Protein AF-A0A381WV88-F1 (afdb_monomer)

Structure (mmCIF, N/CA/C/O backbone):
data_AF-A0A381WV88-F1
#
_entry.id   AF-A0A381WV88-F1
#
loop_
_atom_site.group_PDB
_atom_site.id
_atom_site.type_symbol
_atom_site.label_atom_id
_atom_site.label_alt_id
_atom_site.label_comp_id
_atom_site.label_asym_id
_atom_site.label_entity_id
_atom_site.label_seq_id
_atom_site.pdbx_PDB_ins_code
_atom_site.Cartn_x
_atom_site.Cartn_y
_atom_site.Cartn_z
_atom_site.occupancy
_atom_site.B_iso_or_equiv
_atom_site.auth_seq_id
_atom_site.auth_comp_id
_atom_site.auth_asym_id
_atom_site.auth_atom_id
_atom_site.pdbx_PDB_model_num
ATOM 1 N N . MET A 1 1 ? -12.213 33.688 -16.741 1.00 40.50 1 MET A N 1
ATOM 2 C CA . MET A 1 1 ? -12.220 32.250 -16.412 1.00 40.50 1 MET A CA 1
ATOM 3 C C . MET A 1 1 ? -13.195 32.075 -15.270 1.00 40.50 1 MET A C 1
ATOM 5 O O . MET A 1 1 ? -12.862 32.423 -14.143 1.00 40.50 1 MET A O 1
ATOM 9 N N . ASP A 1 2 ? -14.418 31.681 -15.609 1.00 40.31 2 ASP A N 1
ATOM 10 C CA . ASP A 1 2 ? -15.513 31.468 -14.667 1.00 40.31 2 ASP A CA 1
ATOM 11 C C . ASP A 1 2 ? -15.278 30.215 -13.820 1.00 40.31 2 ASP A C 1
ATOM 13 O O . ASP A 1 2 ? -14.860 29.175 -14.323 1.00 40.31 2 ASP A O 1
ATOM 17 N N . TRP A 1 3 ? -15.536 30.349 -12.522 1.00 50.19 3 TRP A N 1
ATOM 18 C CA . TRP A 1 3 ? -15.302 29.354 -11.470 1.00 50.19 3 TRP A CA 1
ATOM 19 C C . TRP A 1 3 ? -16.520 28.450 -11.203 1.00 50.19 3 TRP A C 1
ATOM 21 O O . TRP A 1 3 ? -16.713 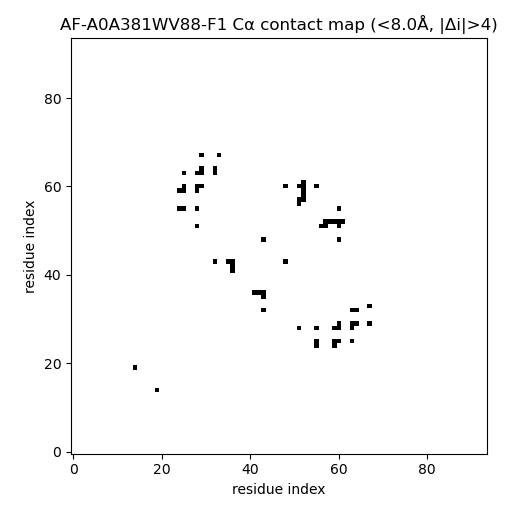27.978 -10.087 1.00 50.19 3 TRP A O 1
ATOM 31 N N . HIS A 1 4 ? -17.357 28.191 -12.207 1.00 49.28 4 HIS A N 1
ATOM 32 C CA . HIS A 1 4 ? -18.605 27.445 -12.025 1.00 49.28 4 HIS A CA 1
ATOM 33 C C . HIS A 1 4 ? -18.799 26.398 -13.119 1.00 49.28 4 HIS A C 1
ATOM 35 O O . HIS A 1 4 ? -19.426 26.705 -14.125 1.00 49.28 4 HIS A O 1
ATOM 41 N N . ASP A 1 5 ? -18.284 25.176 -12.914 1.00 55.19 5 ASP A N 1
ATOM 42 C CA . ASP A 1 5 ? -18.836 23.991 -13.599 1.00 55.19 5 ASP A CA 1
ATOM 43 C C . ASP A 1 5 ? -18.425 22.632 -12.984 1.00 55.19 5 ASP A C 1
ATOM 45 O O . ASP A 1 5 ? -17.978 21.719 -13.674 1.00 55.19 5 ASP A O 1
ATOM 49 N N . LEU A 1 6 ? -18.546 22.465 -11.660 1.00 55.47 6 LEU A N 1
ATOM 50 C CA . LEU A 1 6 ? -18.329 21.152 -11.016 1.00 55.47 6 LEU A CA 1
ATOM 51 C C . LEU A 1 6 ? -19.510 20.651 -10.173 1.00 55.47 6 LEU A C 1
ATOM 53 O O . LEU A 1 6 ? -19.368 19.673 -9.446 1.00 55.47 6 LEU A O 1
ATOM 57 N N . ASP A 1 7 ? -20.694 21.246 -10.339 1.00 56.25 7 ASP A N 1
ATOM 58 C CA . ASP A 1 7 ? -21.910 20.878 -9.593 1.00 56.25 7 ASP A CA 1
ATOM 59 C C . ASP A 1 7 ? -22.876 19.937 -10.339 1.00 56.25 7 ASP A C 1
ATOM 61 O O . ASP A 1 7 ? -24.011 19.734 -9.913 1.00 56.25 7 ASP A O 1
ATOM 65 N N . HIS A 1 8 ? -22.459 19.290 -11.431 1.00 54.12 8 HIS A N 1
ATOM 66 C CA . HIS A 1 8 ? -23.361 18.439 -12.219 1.00 54.12 8 HIS A CA 1
ATOM 67 C C . HIS A 1 8 ? -22.916 16.983 -12.361 1.00 54.12 8 HIS A C 1
ATOM 69 O O . HIS A 1 8 ? -22.817 16.475 -13.471 1.00 54.12 8 HIS A O 1
ATOM 75 N N . ILE A 1 9 ? -22.768 16.258 -11.245 1.00 52.03 9 ILE A N 1
ATOM 76 C CA . ILE A 1 9 ? -23.008 14.799 -11.240 1.00 52.03 9 ILE A CA 1
ATOM 77 C C . ILE A 1 9 ? -23.672 14.367 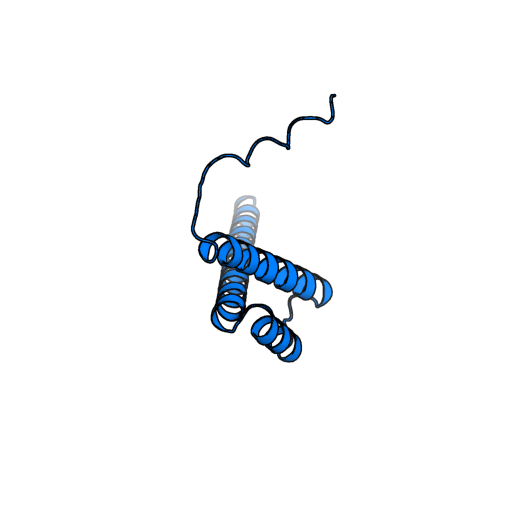-9.923 1.00 52.03 9 ILE A C 1
ATOM 79 O O . ILE A 1 9 ? -23.115 13.611 -9.131 1.00 52.03 9 ILE A O 1
ATOM 83 N N . ASN A 1 10 ? -24.901 14.821 -9.672 1.00 50.81 10 ASN A N 1
ATOM 84 C CA . ASN A 1 10 ? -25.779 14.103 -8.748 1.00 50.81 10 ASN A CA 1
ATOM 85 C C . ASN A 1 10 ? -27.245 14.249 -9.164 1.00 50.81 10 ASN A C 1
ATOM 87 O O . ASN A 1 10 ? -27.969 15.119 -8.692 1.00 50.81 10 ASN A O 1
ATOM 91 N N . SER A 1 11 ? -27.702 13.379 -10.062 1.00 50.16 11 SER A N 1
ATOM 92 C CA . SER A 1 11 ? -29.134 13.146 -10.230 1.00 50.16 11 SER A CA 1
ATOM 93 C C . SER A 1 11 ? -29.382 11.727 -10.739 1.00 50.16 11 SER A C 1
ATOM 95 O O . SER A 1 11 ? -28.897 11.337 -11.796 1.00 50.16 11 SER A O 1
ATOM 97 N N . ASN A 1 12 ? -30.156 10.967 -9.963 1.00 43.53 12 ASN A N 1
ATOM 98 C CA . ASN A 1 12 ? -30.893 9.770 -10.377 1.00 43.53 12 ASN A CA 1
ATOM 99 C C . ASN A 1 12 ? -30.178 8.427 -10.569 1.00 43.53 12 ASN A C 1
ATOM 101 O O . ASN A 1 12 ? -30.547 7.658 -11.454 1.00 43.53 12 ASN A O 1
ATOM 105 N N . ILE A 1 13 ? -29.311 8.025 -9.638 1.00 43.84 13 ILE A N 1
ATOM 106 C CA . ILE A 1 13 ? -29.149 6.584 -9.400 1.00 43.84 13 ILE A CA 1
ATOM 107 C C . ILE A 1 13 ? -29.396 6.286 -7.924 1.00 43.84 13 ILE A C 1
ATOM 109 O O . ILE A 1 13 ? -28.543 6.535 -7.070 1.00 43.84 13 ILE A O 1
ATOM 113 N N . SER A 1 14 ? -30.582 5.733 -7.642 1.00 48.41 14 SER A N 1
ATOM 114 C CA . SER A 1 14 ? -30.849 4.944 -6.432 1.00 48.41 14 SER A CA 1
ATOM 115 C C . SER A 1 14 ? -29.978 3.683 -6.472 1.00 48.41 14 SER A C 1
ATOM 117 O O . SER A 1 14 ? -30.445 2.582 -6.742 1.00 48.41 14 SER A O 1
ATOM 119 N N . LEU A 1 15 ? -28.673 3.861 -6.281 1.00 51.00 15 LEU A N 1
ATOM 120 C CA . LEU A 1 15 ? -27.749 2.801 -5.908 1.00 51.00 15 LEU A CA 1
ATOM 121 C C . LEU A 1 15 ? -27.955 2.605 -4.416 1.00 51.00 15 LEU A C 1
ATOM 123 O O . LEU A 1 15 ? -27.709 3.535 -3.650 1.00 51.00 15 LEU A O 1
ATOM 127 N N . GLY A 1 16 ? -28.458 1.428 -4.039 1.00 41.84 16 GLY A N 1
ATOM 128 C CA . GLY A 1 16 ? -28.676 1.042 -2.651 1.00 41.84 16 GLY A CA 1
ATOM 129 C C . GLY A 1 16 ? -27.525 1.500 -1.754 1.00 41.84 16 GLY A C 1
ATOM 130 O O . GLY A 1 16 ? -26.352 1.341 -2.099 1.00 41.84 16 GLY A O 1
ATOM 131 N N . ASP A 1 17 ? -27.911 2.088 -0.630 1.00 50.50 17 ASP A N 1
ATOM 132 C CA . ASP A 1 17 ? -27.115 2.830 0.353 1.00 50.50 17 ASP A CA 1
ATOM 133 C C . ASP A 1 17 ? -25.747 2.201 0.718 1.00 50.50 17 ASP A C 1
ATOM 135 O O . ASP A 1 17 ? -24.789 2.914 0.996 1.00 50.50 17 ASP A O 1
ATOM 139 N N . ASN A 1 18 ? -25.585 0.881 0.577 1.00 49.53 18 ASN A N 1
ATOM 140 C CA . ASN A 1 18 ? -24.335 0.168 0.873 1.00 49.53 18 ASN A CA 1
ATOM 141 C C . ASN A 1 18 ? -23.227 0.262 -0.200 1.00 49.53 18 ASN A C 1
ATOM 143 O O . ASN A 1 18 ? -22.062 0.035 0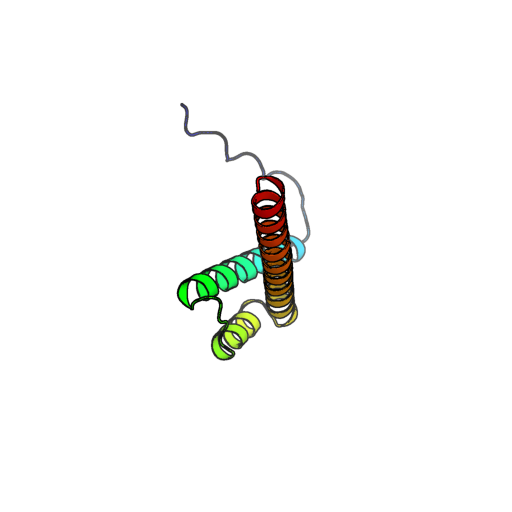.113 1.00 49.53 18 ASN A O 1
ATOM 147 N N . GLY A 1 19 ? -23.535 0.542 -1.472 1.00 48.16 19 GLY A N 1
ATOM 148 C CA . GLY A 1 19 ? -22.542 0.431 -2.560 1.00 48.16 19 GLY A CA 1
ATOM 149 C C . GLY A 1 19 ? -21.656 1.668 -2.763 1.00 48.16 19 GLY A C 1
ATOM 150 O O . GLY A 1 19 ? -20.496 1.550 -3.156 1.00 48.16 19 GLY A O 1
ATOM 151 N N . ARG A 1 20 ? -22.198 2.867 -2.504 1.00 51.88 20 ARG A N 1
ATOM 152 C CA . ARG A 1 20 ? -21.479 4.148 -2.679 1.00 51.88 20 ARG A CA 1
ATOM 153 C C . ARG A 1 20 ? -20.557 4.466 -1.496 1.00 51.88 20 ARG A C 1
ATOM 155 O O . ARG A 1 20 ? -19.549 5.138 -1.700 1.00 51.88 20 ARG A O 1
ATOM 162 N N . GLN A 1 21 ? -20.886 3.961 -0.303 1.00 55.75 21 GLN A N 1
ATOM 163 C CA . GLN A 1 21 ? -20.064 4.096 0.905 1.00 55.75 21 GLN A CA 1
ATOM 164 C C . GLN A 1 21 ? -18.753 3.304 0.750 1.00 55.75 21 GLN A C 1
ATOM 166 O O . GLN A 1 21 ? -17.677 3.892 0.790 1.00 55.75 21 GLN A O 1
ATOM 171 N N . HIS A 1 22 ? -18.842 2.026 0.369 1.00 55.00 22 HIS A N 1
ATOM 172 C CA . HIS A 1 22 ? -17.682 1.139 0.190 1.00 55.00 22 HIS A CA 1
ATOM 173 C C . HIS A 1 22 ? -16.654 1.618 -0.857 1.00 55.00 22 HIS A C 1
ATOM 175 O O . HIS A 1 22 ? -15.454 1.404 -0.704 1.00 55.00 22 HIS A O 1
ATOM 181 N N . MET A 1 23 ? -17.103 2.255 -1.946 1.00 60.06 23 MET A N 1
ATOM 182 C CA . MET A 1 23 ? -16.194 2.779 -2.980 1.00 60.06 23 MET A CA 1
ATOM 183 C C . MET A 1 23 ? -15.440 4.037 -2.525 1.00 60.06 23 MET A C 1
ATOM 185 O O . MET A 1 23 ? -14.315 4.250 -2.973 1.00 60.06 23 MET A O 1
ATOM 189 N N . ASN A 1 24 ? -16.040 4.858 -1.653 1.00 74.81 24 ASN A N 1
ATOM 190 C CA . ASN A 1 24 ? -15.348 6.005 -1.056 1.00 74.81 24 ASN A CA 1
ATOM 191 C C . ASN A 1 24 ? -14.318 5.529 -0.027 1.00 74.81 24 ASN A C 1
ATOM 193 O O . ASN A 1 24 ? -13.174 5.962 -0.075 1.00 74.81 24 ASN A O 1
ATOM 197 N N . GLU A 1 25 ? -14.681 4.555 0.810 1.00 84.62 25 GLU A N 1
ATOM 198 C CA . GLU A 1 25 ? -13.797 4.003 1.845 1.00 84.62 25 GLU A CA 1
ATOM 199 C C . GLU A 1 25 ? -12.523 3.361 1.271 1.00 84.62 25 GLU A C 1
ATOM 201 O O . GLU A 1 25 ? -11.441 3.530 1.834 1.00 84.62 25 GLU A O 1
ATOM 206 N N . ASP A 1 26 ? -12.624 2.675 0.125 1.00 87.19 26 ASP A N 1
ATOM 207 C CA . ASP A 1 26 ? -11.469 2.125 -0.602 1.00 87.19 26 ASP A CA 1
ATOM 208 C C . ASP A 1 26 ? -10.474 3.233 -1.002 1.00 87.19 26 ASP A C 1
ATOM 210 O O . ASP A 1 26 ? -9.262 3.081 -0.826 1.00 87.19 26 ASP A O 1
ATOM 214 N N . TRP A 1 27 ? -10.977 4.346 -1.544 1.00 89.69 27 TRP A N 1
ATOM 215 C CA . TRP A 1 27 ? -10.147 5.458 -2.015 1.00 89.69 27 TRP A CA 1
ATOM 216 C C . TRP A 1 27 ? -9.578 6.281 -0.854 1.00 89.69 27 TRP A C 1
ATOM 218 O O . TRP A 1 27 ? -8.389 6.604 -0.856 1.00 89.69 27 TRP A O 1
ATOM 228 N N . ASP A 1 28 ? -10.389 6.540 0.172 1.00 92.56 28 ASP A N 1
ATOM 229 C CA . ASP A 1 28 ? -9.976 7.251 1.383 1.00 92.56 28 ASP A CA 1
ATOM 230 C C . ASP A 1 28 ? -8.874 6.484 2.126 1.00 92.56 28 ASP A C 1
ATOM 232 O O . ASP A 1 28 ? -7.857 7.064 2.521 1.00 92.56 28 ASP A O 1
ATOM 236 N N . CYS A 1 29 ? -9.016 5.158 2.244 1.00 93.75 29 CYS A N 1
ATOM 237 C CA . CYS A 1 29 ? -7.997 4.307 2.850 1.00 93.75 29 CYS A CA 1
ATOM 238 C C . CYS A 1 29 ? -6.683 4.320 2.050 1.00 93.75 29 CYS A C 1
ATOM 240 O O . CYS A 1 29 ? -5.600 4.306 2.643 1.00 93.75 29 CYS A O 1
ATOM 242 N N . GLU A 1 30 ? -6.745 4.338 0.715 1.00 93.69 30 GLU A N 1
ATOM 243 C CA . GLU A 1 30 ? -5.554 4.441 -0.136 1.00 93.69 30 GLU A CA 1
ATOM 244 C C . GLU A 1 30 ? -4.856 5.795 0.003 1.00 93.69 30 GLU A C 1
ATOM 246 O O . GLU A 1 30 ? -3.624 5.847 0.078 1.00 93.69 30 GLU A O 1
ATOM 251 N N . MET A 1 31 ? -5.625 6.881 0.063 1.00 93.81 31 MET A N 1
ATOM 252 C CA . MET A 1 31 ? -5.094 8.233 0.210 1.00 93.81 31 MET A CA 1
ATOM 253 C C . MET A 1 31 ? -4.403 8.405 1.566 1.00 93.81 31 MET A C 1
ATOM 255 O O . MET A 1 31 ? -3.251 8.842 1.617 1.00 93.81 31 MET A O 1
ATOM 259 N N . GLU A 1 32 ? -5.044 7.966 2.651 1.00 95.06 32 GLU A N 1
ATOM 260 C CA . GLU A 1 32 ? -4.480 8.027 4.003 1.00 95.06 32 GLU A CA 1
ATOM 261 C C . GLU A 1 32 ? -3.205 7.175 4.123 1.00 95.06 32 GLU A C 1
ATOM 263 O O . GLU A 1 32 ? -2.200 7.621 4.683 1.00 95.06 32 GLU A O 1
ATOM 268 N N . LEU A 1 33 ? -3.196 5.976 3.524 1.00 94.44 33 LEU A N 1
ATOM 269 C CA . LEU A 1 33 ? -2.008 5.124 3.467 1.00 94.44 33 LEU A CA 1
ATOM 270 C C . LEU A 1 33 ? -0.868 5.774 2.676 1.00 94.44 33 LEU A C 1
ATOM 272 O O . LEU A 1 33 ? 0.287 5.716 3.103 1.00 94.44 33 LEU A O 1
ATOM 276 N N . SER A 1 34 ? -1.174 6.396 1.537 1.00 91.69 34 SER A N 1
ATOM 277 C CA . SER A 1 34 ? -0.179 7.086 0.719 1.00 91.69 34 SER A CA 1
ATOM 278 C C . SER A 1 34 ? 0.418 8.283 1.455 1.00 91.69 34 SER A C 1
ATOM 280 O O . SER A 1 34 ? 1.637 8.444 1.450 1.00 91.69 34 SER A O 1
ATOM 282 N N . HIS A 1 35 ? -0.415 9.095 2.109 1.00 92.50 35 HIS A N 1
ATOM 283 C CA . HIS A 1 35 ? 0.033 10.251 2.881 1.00 92.50 35 HIS A CA 1
ATOM 284 C C . HIS A 1 35 ? 0.988 9.814 3.997 1.00 92.50 35 HIS A C 1
ATOM 286 O O . HIS A 1 35 ? 2.125 10.284 4.056 1.00 92.50 35 HIS A O 1
ATOM 292 N N . TYR A 1 36 ? 0.575 8.827 4.801 1.00 94.19 36 TYR A N 1
ATOM 293 C CA . TYR A 1 36 ? 1.395 8.300 5.890 1.00 94.19 36 TYR A CA 1
ATOM 294 C C . TYR A 1 36 ? 2.756 7.802 5.395 1.00 94.19 36 TYR A C 1
ATOM 296 O O . TYR A 1 36 ? 3.788 8.052 6.019 1.00 94.19 36 TYR A O 1
ATOM 304 N N . LYS A 1 37 ? 2.786 7.098 4.259 1.00 91.12 37 LYS A N 1
ATOM 305 C CA . LYS A 1 37 ? 4.038 6.615 3.669 1.00 91.12 37 LYS A CA 1
ATOM 306 C C . LYS A 1 37 ? 4.948 7.751 3.232 1.00 91.12 37 LYS A C 1
ATOM 308 O O . LYS A 1 37 ? 6.147 7.657 3.481 1.00 91.12 37 LYS A O 1
ATOM 313 N N . THR A 1 38 ? 4.412 8.799 2.617 1.00 90.31 38 THR A N 1
ATOM 314 C CA . THR A 1 38 ? 5.198 9.979 2.236 1.00 90.31 38 THR A CA 1
ATOM 315 C C . THR A 1 38 ? 5.862 10.614 3.459 1.00 90.31 38 THR A C 1
ATOM 317 O O . THR A 1 38 ? 7.054 10.906 3.420 1.00 90.31 38 THR A O 1
ATOM 320 N N . GLU A 1 39 ? 5.141 10.737 4.577 1.00 90.81 39 GLU A N 1
ATOM 321 C CA . GLU A 1 39 ? 5.686 11.277 5.833 1.00 90.81 39 GLU A CA 1
ATOM 322 C C . GLU A 1 39 ? 6.722 10.352 6.497 1.00 90.81 39 GLU A C 1
ATOM 324 O O . GLU A 1 39 ? 7.619 10.816 7.198 1.00 90.81 39 GLU A O 1
ATOM 329 N N . ASN A 1 40 ? 6.628 9.038 6.267 1.00 92.00 40 ASN A N 1
ATOM 330 C CA . ASN A 1 40 ? 7.438 8.016 6.940 1.00 92.00 40 ASN A CA 1
ATOM 331 C C . ASN A 1 40 ? 8.448 7.327 6.007 1.00 92.00 40 ASN A C 1
ATOM 333 O O . ASN A 1 40 ? 8.797 6.159 6.212 1.00 92.00 40 ASN A O 1
ATOM 337 N N . ALA A 1 41 ? 8.925 8.032 4.975 1.00 87.69 41 ALA A N 1
ATOM 338 C CA . ALA A 1 41 ? 9.936 7.541 4.031 1.00 87.69 41 ALA A CA 1
ATOM 339 C C . ALA A 1 41 ? 9.584 6.169 3.414 1.00 87.69 41 ALA A C 1
ATOM 341 O O . ALA A 1 41 ? 10.406 5.254 3.341 1.00 87.69 41 ALA A O 1
ATOM 342 N N . GLY A 1 42 ? 8.319 5.997 3.032 1.00 85.44 42 GLY A N 1
ATOM 343 C CA . GLY A 1 42 ? 7.792 4.782 2.415 1.00 85.44 42 GLY A CA 1
ATOM 344 C C . GLY A 1 42 ? 7.504 3.638 3.391 1.00 85.44 42 GLY A C 1
ATOM 345 O O . GLY A 1 42 ? 7.022 2.587 2.968 1.00 85.44 42 GLY A O 1
ATOM 346 N N . ARG A 1 43 ? 7.756 3.797 4.696 1.00 88.88 43 ARG A N 1
ATOM 347 C CA . ARG A 1 43 ? 7.515 2.738 5.685 1.00 88.88 43 ARG A CA 1
ATOM 348 C C . ARG A 1 43 ? 6.107 2.822 6.254 1.00 88.88 43 ARG A C 1
ATOM 350 O O . ARG A 1 43 ? 5.656 3.869 6.700 1.00 88.88 43 ARG A O 1
ATOM 357 N N . VAL A 1 44 ? 5.437 1.675 6.300 1.00 90.19 44 VAL A N 1
ATOM 358 C CA . VAL A 1 44 ? 4.123 1.536 6.933 1.00 90.19 44 VAL A CA 1
ATOM 359 C C . VAL A 1 44 ? 4.295 0.855 8.287 1.00 90.19 44 VAL A C 1
ATOM 361 O O . VAL A 1 44 ? 4.818 -0.256 8.366 1.00 90.19 44 VAL A O 1
ATOM 364 N N . SER A 1 45 ? 3.842 1.506 9.359 1.00 92.75 45 SER A N 1
ATOM 365 C CA . SER A 1 45 ? 3.864 0.926 10.704 1.00 92.75 45 SER A CA 1
ATOM 366 C C . SER A 1 45 ? 2.739 -0.094 10.899 1.00 92.75 45 SER A C 1
ATOM 368 O O . SER A 1 45 ? 1.620 0.077 10.410 1.00 92.75 45 SER A O 1
ATOM 370 N N . THR A 1 46 ? 3.000 -1.134 11.694 1.00 92.69 46 THR A N 1
ATOM 371 C CA . THR A 1 46 ? 1.985 -2.116 12.108 1.00 92.69 46 THR A CA 1
ATOM 372 C C . THR A 1 46 ? 0.858 -1.477 12.920 1.00 92.69 46 THR A C 1
ATOM 374 O O . THR A 1 46 ? -0.292 -1.908 12.811 1.00 92.69 46 THR A O 1
ATOM 377 N N . ILE A 1 47 ? 1.166 -0.426 13.689 1.00 95.69 47 ILE A N 1
ATOM 378 C CA . ILE A 1 47 ? 0.190 0.345 14.472 1.00 95.69 47 ILE A CA 1
ATOM 379 C C . ILE A 1 47 ? -0.745 1.109 13.534 1.00 95.69 47 ILE A C 1
ATOM 381 O O . ILE A 1 47 ? -1.962 1.055 13.699 1.00 95.69 47 ILE A O 1
ATOM 385 N N . PHE A 1 48 ? -0.188 1.755 12.512 1.00 94.50 48 PHE A N 1
ATOM 386 C CA . PHE A 1 48 ? -0.968 2.488 11.522 1.00 94.50 48 PHE A CA 1
ATOM 387 C C . PHE A 1 48 ? -1.843 1.547 10.677 1.00 94.50 48 PHE A C 1
ATOM 389 O O . PHE A 1 48 ? -3.034 1.788 10.517 1.00 94.50 48 PHE A O 1
ATOM 396 N N . MET A 1 49 ? -1.321 0.389 10.259 1.00 95.94 49 MET A N 1
ATOM 397 C CA . MET A 1 49 ? -2.153 -0.630 9.602 1.00 95.94 49 MET A CA 1
ATOM 398 C C . MET A 1 49 ? -3.283 -1.141 10.497 1.00 95.94 49 MET A C 1
ATOM 400 O O . MET A 1 49 ? -4.378 -1.413 10.011 1.00 95.94 49 MET A O 1
ATOM 404 N N . ARG A 1 50 ? -3.044 -1.284 11.806 1.00 95.94 50 ARG A N 1
ATOM 405 C CA . ARG A 1 50 ? -4.106 -1.644 12.753 1.00 95.94 50 ARG A CA 1
ATOM 406 C C . ARG A 1 50 ? -5.170 -0.548 12.833 1.00 95.94 50 ARG A C 1
ATOM 408 O O . ARG A 1 50 ? -6.347 -0.884 12.892 1.00 95.94 50 ARG A O 1
ATOM 415 N N . HIS A 1 51 ? -4.773 0.724 12.802 1.00 95.69 51 HIS A N 1
ATOM 416 C CA . HIS A 1 51 ? -5.708 1.847 12.742 1.00 95.69 51 HIS A CA 1
ATOM 417 C C . HIS A 1 51 ? -6.592 1.777 11.490 1.00 95.69 51 HIS A C 1
ATOM 419 O O . HIS A 1 51 ? -7.813 1.788 11.625 1.00 95.69 51 HIS A O 1
ATOM 425 N N . LEU A 1 52 ? -5.998 1.594 10.306 1.00 94.75 52 LEU A N 1
ATOM 426 C CA . LEU A 1 52 ? -6.751 1.478 9.053 1.00 94.75 52 LEU A CA 1
ATOM 427 C C . LEU A 1 52 ? -7.735 0.302 9.071 1.00 94.75 52 LEU A C 1
ATOM 429 O O . LEU A 1 52 ? -8.889 0.476 8.697 1.00 94.75 52 LEU A O 1
ATOM 433 N N . ARG A 1 53 ? -7.323 -0.870 9.575 1.00 96.19 53 ARG A N 1
ATOM 434 C CA . ARG A 1 53 ? -8.222 -2.032 9.708 1.00 96.19 53 ARG A CA 1
ATOM 435 C C . ARG A 1 53 ? -9.394 -1.773 10.652 1.00 96.19 53 ARG A C 1
ATOM 437 O O . ARG A 1 53 ? -10.493 -2.244 10.391 1.00 96.19 53 ARG A O 1
ATOM 444 N N . ASN A 1 54 ? -9.171 -1.034 11.738 1.00 94.56 54 ASN A N 1
ATOM 445 C CA . ASN A 1 54 ? -10.241 -0.670 12.665 1.00 94.56 54 ASN A CA 1
ATOM 446 C C . ASN A 1 54 ? -11.192 0.386 12.074 1.00 94.56 54 ASN A C 1
ATOM 448 O O . ASN A 1 54 ? -12.353 0.422 12.465 1.00 94.56 54 ASN A O 1
ATOM 452 N N . LYS A 1 55 ? -10.693 1.256 11.186 1.00 94.75 55 LYS A N 1
ATOM 453 C CA . LYS A 1 55 ? -11.437 2.388 10.616 1.00 94.75 55 LYS A CA 1
ATOM 454 C C . LYS A 1 55 ? -12.229 2.015 9.361 1.00 94.75 55 LYS A C 1
ATOM 456 O O . LYS A 1 55 ? -13.398 2.356 9.278 1.00 94.75 55 LYS A O 1
ATOM 461 N N . TYR A 1 56 ? -11.599 1.308 8.425 1.00 91.88 56 TYR A N 1
ATOM 462 C CA . TYR A 1 56 ? -12.163 0.961 7.113 1.00 91.88 56 TYR A CA 1
ATOM 463 C C . TYR A 1 56 ? -12.465 -0.538 6.965 1.00 91.88 56 TYR A C 1
ATOM 465 O O . TYR A 1 56 ? -12.979 -0.983 5.948 1.00 91.88 56 TYR A O 1
ATOM 473 N N . GLY A 1 57 ? -12.118 -1.349 7.964 1.00 93.88 57 GLY A N 1
ATOM 474 C CA . GLY A 1 57 ? -12.239 -2.800 7.887 1.00 93.88 57 GLY A CA 1
ATOM 475 C C . GLY A 1 57 ? -10.982 -3.485 7.351 1.00 93.88 57 GLY A C 1
ATOM 476 O O . GLY A 1 57 ? -10.099 -2.892 6.721 1.00 93.88 57 GLY A O 1
ATOM 477 N N . GLU A 1 58 ? -10.884 -4.778 7.649 1.00 94.62 58 GLU A N 1
ATOM 478 C CA . GLU A 1 58 ? -9.691 -5.566 7.355 1.00 94.62 58 GLU A CA 1
ATOM 479 C C . GLU A 1 58 ? -9.450 -5.747 5.852 1.00 94.62 58 GLU A C 1
ATOM 481 O O . GLU A 1 58 ? -8.319 -5.585 5.384 1.00 94.62 58 GLU A O 1
ATOM 486 N N . ASP A 1 59 ? -10.509 -6.016 5.089 1.00 93.88 59 ASP A N 1
ATOM 487 C CA . ASP A 1 59 ? -10.418 -6.244 3.648 1.00 93.88 59 ASP A CA 1
ATOM 488 C C . ASP A 1 59 ? -9.963 -4.995 2.887 1.00 93.88 59 ASP A C 1
ATOM 490 O O . ASP A 1 59 ? -9.050 -5.085 2.059 1.00 93.88 59 ASP A O 1
ATOM 494 N N . ILE A 1 60 ? -10.536 -3.830 3.206 1.00 94.00 60 ILE A N 1
ATOM 495 C CA . ILE A 1 60 ? -10.205 -2.553 2.559 1.00 94.00 60 ILE A CA 1
ATOM 496 C C . ILE A 1 60 ? -8.744 -2.186 2.832 1.00 94.00 60 ILE A C 1
ATOM 498 O O . ILE A 1 60 ? -7.961 -1.989 1.898 1.00 94.00 60 ILE A O 1
ATOM 502 N N . ALA A 1 61 ? -8.326 -2.205 4.100 1.00 94.88 61 ALA A N 1
ATOM 503 C CA . ALA A 1 61 ? -6.957 -1.864 4.476 1.00 94.88 61 ALA A CA 1
ATOM 504 C C . ALA A 1 61 ? -5.918 -2.818 3.857 1.00 94.88 61 ALA A C 1
ATOM 506 O O . ALA A 1 61 ? -4.867 -2.385 3.373 1.00 94.88 61 ALA A O 1
ATOM 507 N N . ASN A 1 62 ? -6.202 -4.124 3.823 1.00 94.75 62 ASN A N 1
ATOM 508 C CA . ASN A 1 62 ? -5.302 -5.102 3.212 1.00 94.75 62 ASN A CA 1
ATOM 509 C C . ASN A 1 62 ? -5.231 -4.945 1.683 1.00 94.75 62 ASN A C 1
ATOM 511 O O . ASN A 1 62 ? -4.167 -5.137 1.087 1.00 94.75 62 ASN A O 1
ATOM 515 N N . LYS A 1 63 ? -6.343 -4.590 1.033 1.00 94.75 63 LYS A N 1
ATOM 516 C CA . LYS A 1 63 ? -6.402 -4.323 -0.409 1.00 94.75 63 LYS A CA 1
ATOM 517 C C . LYS A 1 63 ? -5.636 -3.054 -0.779 1.00 94.75 63 LYS A C 1
ATOM 519 O O . LYS A 1 63 ? -4.854 -3.101 -1.732 1.00 94.75 63 LYS A O 1
ATOM 524 N N . ALA A 1 64 ? -5.790 -1.981 -0.003 1.00 94.06 64 ALA A N 1
ATOM 525 C CA . ALA A 1 64 ? -5.026 -0.745 -0.152 1.00 94.06 64 ALA A CA 1
ATOM 526 C C . ALA A 1 64 ? -3.518 -1.022 -0.051 1.00 94.06 64 ALA A C 1
ATOM 528 O O . ALA A 1 64 ? -2.768 -0.703 -0.973 1.00 94.06 64 ALA A O 1
ATOM 529 N N . LEU A 1 65 ? -3.079 -1.750 0.986 1.00 93.88 65 LEU A N 1
ATOM 530 C CA . LEU A 1 65 ? -1.670 -2.121 1.152 1.00 93.88 65 LEU A CA 1
ATOM 531 C C . LEU A 1 65 ? -1.122 -2.907 -0.048 1.00 93.88 65 LEU A C 1
ATOM 533 O O . LEU A 1 65 ? -0.048 -2.583 -0.560 1.00 93.88 65 LEU A O 1
ATOM 537 N N . LYS A 1 66 ? -1.862 -3.914 -0.529 1.00 93.94 66 LYS A N 1
ATOM 538 C CA . LYS A 1 66 ? -1.467 -4.702 -1.708 1.00 93.94 66 LYS A CA 1
ATOM 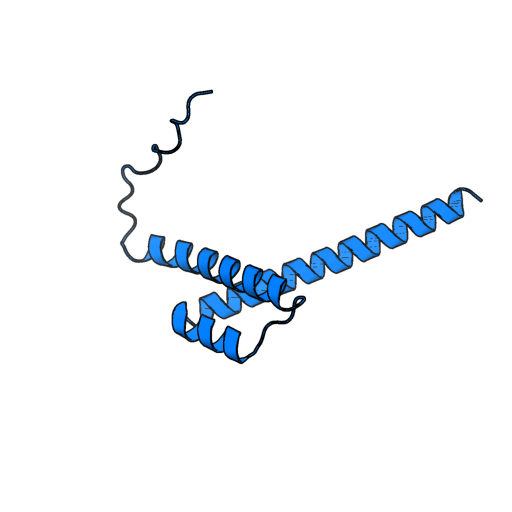539 C C . LYS A 1 66 ? -1.356 -3.839 -2.964 1.00 93.94 66 LYS A C 1
ATOM 541 O O . LYS A 1 66 ? -0.415 -4.012 -3.737 1.00 93.94 66 LYS A O 1
ATOM 546 N N . ARG A 1 67 ? -2.305 -2.923 -3.190 1.00 91.75 67 ARG A N 1
ATOM 547 C CA . ARG A 1 67 ? -2.278 -2.000 -4.336 1.00 91.75 67 ARG A CA 1
ATOM 548 C C . ARG A 1 67 ? -1.062 -1.081 -4.274 1.00 91.75 67 ARG A C 1
ATOM 550 O O . ARG A 1 67 ? -0.368 -0.952 -5.281 1.00 91.75 67 ARG A O 1
ATOM 557 N N . THR A 1 68 ? -0.759 -0.522 -3.105 1.00 90.25 68 THR A N 1
ATOM 558 C CA . THR A 1 68 ? 0.422 0.324 -2.911 1.00 90.25 68 THR A CA 1
ATOM 559 C C . THR A 1 68 ? 1.718 -0.446 -3.161 1.00 90.25 68 THR A C 1
ATOM 561 O O . THR A 1 68 ? 2.540 0.006 -3.949 1.00 90.25 68 THR A O 1
ATOM 564 N N . GLN A 1 69 ? 1.887 -1.633 -2.573 1.00 90.56 69 GLN A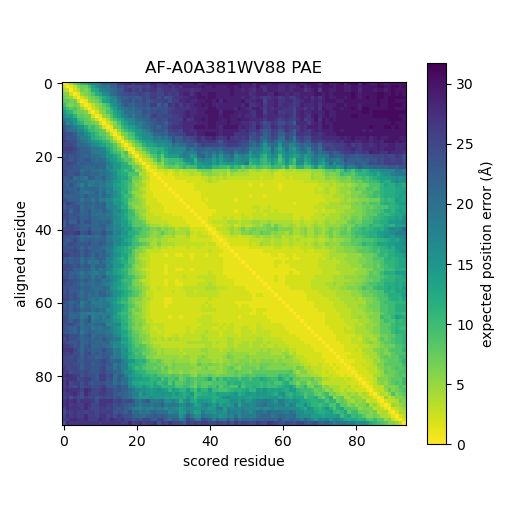 N 1
ATOM 565 C CA . GLN A 1 69 ? 3.090 -2.456 -2.778 1.00 90.56 69 GLN A CA 1
ATOM 566 C C . GLN A 1 69 ? 3.277 -2.852 -4.246 1.00 90.56 69 GLN A C 1
ATOM 568 O O . GLN A 1 69 ? 4.389 -2.842 -4.766 1.00 90.56 69 GLN A O 1
ATOM 573 N N . LYS A 1 70 ? 2.179 -3.175 -4.939 1.00 92.12 70 LYS A N 1
ATOM 574 C CA . LYS A 1 70 ? 2.213 -3.490 -6.369 1.00 92.12 70 LYS A CA 1
ATOM 575 C C . LYS A 1 70 ? 2.647 -2.289 -7.212 1.00 92.12 70 LYS A C 1
ATOM 577 O O . LYS A 1 70 ? 3.310 -2.492 -8.224 1.00 92.12 70 LYS A O 1
ATOM 582 N N . ARG A 1 71 ? 2.256 -1.067 -6.834 1.00 88.00 71 ARG A N 1
ATOM 583 C CA . ARG A 1 71 ? 2.699 0.160 -7.510 1.00 88.00 71 ARG A CA 1
ATOM 584 C C . ARG A 1 71 ? 4.200 0.375 -7.313 1.00 88.00 71 ARG A C 1
ATOM 586 O O . ARG A 1 71 ? 4.897 0.526 -8.304 1.00 88.00 71 ARG A O 1
ATOM 593 N N . GLU A 1 72 ? 4.691 0.269 -6.082 1.00 88.31 72 GLU A N 1
ATOM 594 C CA . GLU A 1 72 ? 6.125 0.420 -5.787 1.00 88.31 72 GLU A CA 1
ATOM 595 C C . GLU A 1 72 ? 6.987 -0.606 -6.517 1.00 88.31 72 GLU A C 1
ATOM 597 O O . GLU A 1 72 ? 8.083 -0.300 -6.973 1.00 88.31 72 GLU A O 1
ATOM 602 N N . GLU A 1 73 ? 6.501 -1.840 -6.639 1.00 90.00 73 GLU A N 1
ATOM 603 C CA . GLU A 1 73 ? 7.227 -2.861 -7.381 1.00 90.00 73 GLU A CA 1
ATOM 604 C C . GLU A 1 73 ? 7.336 -2.517 -8.868 1.00 90.00 73 GLU A C 1
ATOM 606 O O . GLU A 1 73 ? 8.401 -2.685 -9.455 1.00 90.00 73 GLU A O 1
ATOM 611 N N . ARG A 1 74 ? 6.264 -1.986 -9.470 1.00 88.56 74 ARG A N 1
ATOM 612 C CA . ARG A 1 74 ? 6.313 -1.506 -10.858 1.00 88.56 74 ARG A CA 1
ATOM 613 C C . ARG A 1 74 ? 7.288 -0.349 -11.013 1.00 88.56 74 ARG A C 1
ATOM 615 O O . ARG A 1 74 ? 8.120 -0.407 -11.905 1.00 88.56 74 ARG A O 1
ATOM 622 N N . GLU A 1 75 ? 7.231 0.634 -10.120 1.00 88.00 75 GLU A N 1
ATOM 623 C CA . GLU A 1 75 ? 8.132 1.792 -10.144 1.00 88.00 75 GLU A CA 1
ATOM 624 C C . GLU A 1 75 ? 9.601 1.363 -10.020 1.00 88.00 75 GLU A C 1
ATOM 626 O O . GLU A 1 75 ? 10.4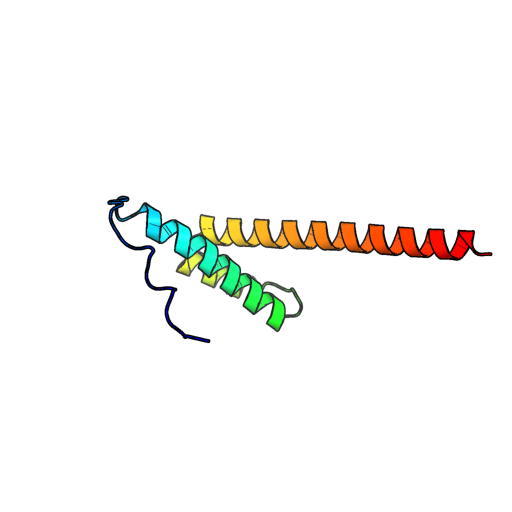49 1.863 -10.751 1.00 88.00 75 GLU A O 1
ATOM 631 N N . ARG A 1 76 ? 9.912 0.371 -9.171 1.00 87.19 76 ARG A N 1
ATOM 632 C CA . ARG A 1 76 ? 11.271 -0.187 -9.067 1.00 87.19 76 ARG A CA 1
ATOM 633 C C . ARG A 1 76 ? 11.731 -0.898 -10.334 1.00 87.19 76 ARG A C 1
ATOM 635 O O . ARG A 1 76 ? 12.897 -0.780 -10.706 1.00 87.19 76 ARG A O 1
ATOM 642 N N . ILE A 1 77 ? 10.847 -1.665 -10.970 1.00 89.25 77 ILE A N 1
ATOM 643 C CA . ILE A 1 77 ? 11.156 -2.339 -12.237 1.00 89.25 77 ILE A CA 1
ATOM 644 C C . ILE A 1 77 ? 11.405 -1.290 -13.325 1.00 89.25 77 ILE A C 1
ATOM 646 O O . ILE A 1 77 ? 12.418 -1.363 -14.012 1.00 89.25 77 ILE A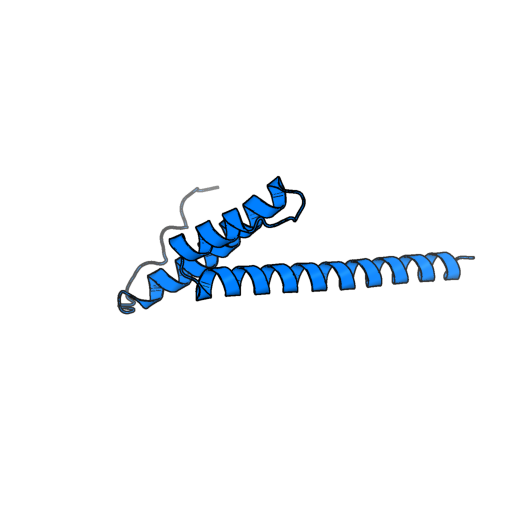 O 1
ATOM 650 N N . GLU A 1 78 ? 10.542 -0.282 -13.426 1.00 86.81 78 GLU A N 1
ATOM 651 C CA . GLU A 1 78 ? 10.663 0.807 -14.398 1.00 86.81 78 GLU A CA 1
ATOM 652 C C . GLU A 1 78 ? 11.933 1.644 -14.178 1.00 86.81 78 GLU A C 1
ATOM 654 O O . GLU A 1 78 ? 12.632 1.955 -1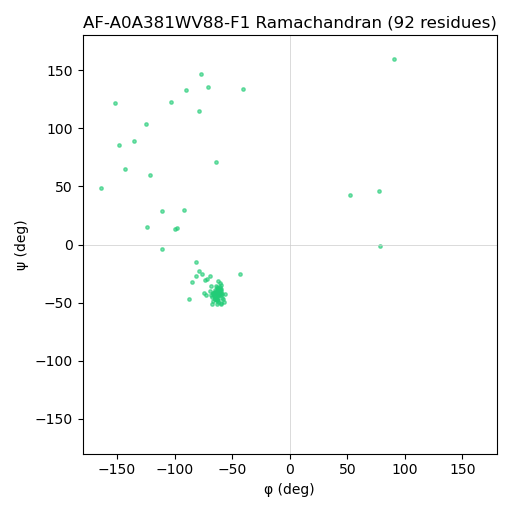5.143 1.00 86.81 78 GLU A O 1
ATOM 659 N N . GLU A 1 79 ? 12.288 1.959 -12.927 1.00 86.56 79 GLU A N 1
ATOM 660 C CA . GLU A 1 79 ? 13.534 2.662 -12.595 1.00 86.56 79 GLU A CA 1
ATOM 661 C C . GLU A 1 79 ? 14.761 1.845 -13.017 1.00 86.56 79 GLU A C 1
ATOM 663 O O . GLU A 1 79 ? 15.709 2.377 -13.600 1.00 86.56 79 GLU A O 1
ATOM 668 N N . LYS A 1 80 ? 14.741 0.535 -12.751 1.00 84.62 80 LYS A N 1
ATOM 669 C CA . LYS A 1 80 ? 15.822 -0.370 -13.140 1.00 84.62 80 LYS A CA 1
ATOM 670 C C . LYS A 1 80 ? 15.965 -0.440 -14.661 1.00 84.62 80 LYS A C 1
ATOM 672 O O . LYS A 1 80 ? 17.074 -0.290 -15.165 1.00 84.62 80 LYS A O 1
ATOM 677 N N . GLU A 1 81 ? 14.861 -0.613 -15.383 1.00 85.25 81 GLU A N 1
ATOM 678 C CA . GLU A 1 81 ? 14.857 -0.633 -16.848 1.00 85.25 81 GLU A CA 1
ATOM 679 C C . GLU A 1 81 ? 15.326 0.699 -17.445 1.00 85.25 81 GLU A C 1
ATOM 681 O O . GLU A 1 81 ? 16.051 0.712 -18.440 1.00 85.25 81 GLU A O 1
ATOM 686 N N . HIS A 1 82 ? 14.932 1.831 -16.855 1.00 83.31 82 HIS A N 1
ATOM 687 C CA . HIS A 1 82 ? 15.391 3.141 -17.303 1.00 83.31 82 HIS A CA 1
ATOM 688 C C . HIS A 1 82 ? 16.902 3.293 -17.129 1.00 83.31 82 HIS A C 1
ATOM 690 O O . HIS A 1 82 ? 17.584 3.651 -18.087 1.00 83.31 82 HIS A O 1
ATOM 696 N N . ARG A 1 83 ? 17.424 2.932 -15.953 1.00 76.94 83 ARG A N 1
ATOM 697 C CA . ARG A 1 83 ? 18.858 2.986 -15.659 1.00 76.94 83 ARG A CA 1
ATOM 698 C C . ARG A 1 83 ? 19.668 2.077 -16.587 1.00 76.94 83 ARG A C 1
ATOM 700 O O . ARG A 1 83 ? 20.731 2.472 -17.053 1.00 76.94 83 ARG A O 1
ATOM 707 N N . GLU A 1 84 ? 19.170 0.877 -16.881 1.00 76.19 84 GLU A N 1
ATOM 708 C CA . GLU A 1 84 ? 19.813 -0.048 -17.824 1.00 76.19 84 GLU A CA 1
ATOM 709 C C . GLU A 1 84 ? 19.873 0.540 -19.244 1.00 76.19 84 GLU A C 1
ATOM 711 O O . GLU A 1 84 ? 20.929 0.499 -19.879 1.00 76.19 84 GLU A O 1
ATOM 716 N N . ARG A 1 85 ? 18.789 1.165 -19.728 1.00 75.81 85 ARG A N 1
ATOM 717 C CA . ARG A 1 85 ? 18.784 1.857 -21.030 1.00 75.81 85 ARG A CA 1
ATOM 718 C C . ARG A 1 85 ? 19.809 2.988 -21.102 1.00 75.81 85 ARG A C 1
ATOM 720 O O . ARG A 1 85 ? 20.495 3.104 -22.118 1.00 75.81 85 ARG A O 1
ATOM 727 N N . ASP A 1 86 ? 19.946 3.774 -20.040 1.00 74.44 86 ASP A N 1
ATOM 728 C CA . ASP A 1 86 ? 20.907 4.879 -19.997 1.00 74.44 86 ASP A CA 1
ATOM 729 C C . ASP A 1 86 ? 22.347 4.346 -20.038 1.00 74.44 86 ASP A C 1
ATOM 731 O O . ASP A 1 86 ? 23.146 4.785 -20.861 1.00 74.44 86 ASP A O 1
ATOM 735 N N . THR A 1 87 ? 22.652 3.292 -19.268 1.00 72.56 87 THR A N 1
ATOM 736 C CA . THR A 1 87 ? 23.989 2.667 -19.294 1.00 72.56 87 THR A CA 1
ATOM 737 C C . THR A 1 87 ? 24.358 2.060 -20.649 1.00 72.56 87 THR A C 1
ATOM 739 O O . THR A 1 87 ? 25.513 2.130 -21.061 1.00 72.56 87 THR A O 1
ATOM 742 N N . ILE A 1 88 ? 23.395 1.467 -21.364 1.00 73.81 88 ILE A N 1
ATOM 743 C CA . ILE A 1 88 ? 23.624 0.922 -22.710 1.00 73.81 88 ILE A CA 1
ATOM 744 C C . ILE A 1 88 ? 23.855 2.058 -23.710 1.00 73.81 88 ILE A C 1
ATOM 746 O O . ILE A 1 88 ? 24.717 1.942 -24.579 1.00 73.81 88 ILE A O 1
ATOM 750 N N . THR A 1 89 ? 23.104 3.153 -23.576 1.00 71.12 89 THR A N 1
ATOM 751 C CA . THR A 1 89 ? 23.265 4.340 -24.422 1.00 71.12 89 THR A CA 1
ATOM 752 C C . THR A 1 89 ? 24.659 4.938 -24.235 1.00 71.12 89 THR A C 1
ATOM 754 O O . THR A 1 89 ? 25.360 5.133 -25.221 1.00 71.12 89 THR A O 1
ATOM 757 N N . ASP A 1 90 ? 25.118 5.119 -22.996 1.00 68.00 90 ASP A N 1
ATOM 758 C CA . ASP A 1 90 ? 26.454 5.657 -22.702 1.00 68.00 90 ASP A CA 1
ATOM 759 C C . ASP A 1 90 ? 27.598 4.791 -23.265 1.00 68.00 90 ASP A C 1
ATOM 761 O O . ASP A 1 90 ? 28.621 5.320 -23.697 1.00 68.00 90 ASP A O 1
ATOM 765 N N . LEU A 1 91 ? 27.424 3.464 -23.319 1.00 70.50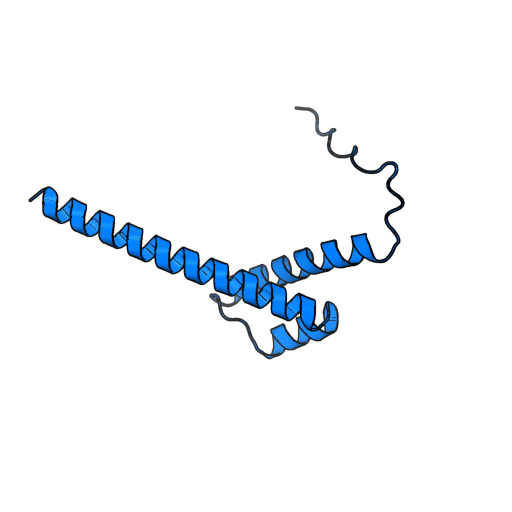 91 LEU A N 1
ATOM 766 C CA . LEU A 1 91 ? 28.394 2.540 -23.922 1.00 70.50 91 LEU A CA 1
ATOM 767 C C . LEU A 1 91 ? 28.371 2.535 -25.457 1.00 70.50 91 LEU A C 1
ATOM 769 O O . LEU A 1 91 ? 29.371 2.177 -26.069 1.00 70.50 91 LEU A O 1
ATOM 773 N N . ALA A 1 92 ? 27.251 2.896 -26.087 1.00 67.62 92 ALA A N 1
ATOM 774 C CA . ALA A 1 92 ? 27.114 2.920 -27.545 1.00 67.62 92 ALA A CA 1
ATOM 775 C C . ALA A 1 92 ? 27.690 4.196 -28.191 1.00 67.62 92 ALA A C 1
ATOM 777 O O . ALA A 1 92 ? 27.887 4.231 -29.406 1.00 67.62 92 ALA A O 1
ATOM 778 N N . TYR A 1 93 ? 27.942 5.237 -27.392 1.00 63.47 93 TYR A N 1
ATOM 779 C CA . TYR A 1 93 ? 28.535 6.507 -27.824 1.00 63.47 93 TYR A CA 1
ATOM 780 C C . TYR A 1 93 ? 30.048 6.620 -27.525 1.00 63.47 93 TYR A C 1
ATOM 782 O O . TYR A 1 93 ? 30.608 7.711 -27.658 1.00 63.47 93 TYR A O 1
ATOM 790 N N . PHE A 1 94 ? 30.708 5.508 -27.172 1.00 54.53 94 PHE A N 1
ATOM 791 C CA . PHE A 1 94 ? 32.168 5.355 -27.055 1.00 54.53 94 PHE A CA 1
ATOM 792 C C . PHE A 1 94 ? 32.698 4.350 -28.084 1.00 54.53 94 PHE A C 1
ATOM 794 O O . PHE A 1 94 ? 33.817 4.583 -28.598 1.00 54.53 94 PHE A O 1
#

Solvent-accessible surface area (backbone atoms only — not comparable to full-atom values): 5666 Å² total; per-residue (Å²): 136,84,94,78,86,84,85,82,86,82,81,90,74,94,64,61,79,70,63,68,52,57,59,48,48,45,52,51,50,38,51,55,52,50,52,51,17,67,78,45,80,70,49,80,53,72,66,57,54,50,49,39,25,73,72,62,32,59,68,45,38,54,50,32,51,51,53,52,53,53,49,53,53,48,52,52,51,51,51,50,54,50,52,50,54,51,56,52,50,62,62,74,78,108

pLDDT: mean 78.53, std 18.11, range [40.31, 96.19]

Nearest PDB structures (foldseek):
  8xks-assembly1_H  TM=2.724E-01  e=8.518E+00  Chlamydomonas reinhardtii

Foldseek 3Di:
DDPDDDPPDDDDDPPDPPPVVLVVLLVVLLVVQVVVCVVVVNDDDPVNLVVSCVVSNDVSSVVSVVVVVVVVVVVVVVVVVVVVVVVVVVVVVD

Organism: NCBI:txid408172

Sequence (94 aa):
MDWHDLDHINSNISLGDNGRQHMNEDWDCEMELSHYKTENAGRVSTIFMRHLRNKYGEDIANKALKRTQKREERERIEEKEHRERDTITDLAYF

Mean predicted aligned error: 12.26 Å

Secondary structure (DSSP, 8-state):
----------SS----THHHHHHHHHHHHHHHHHHHHHHTTTPPPHHHHHHHHHHH-HHHHHHHHHHHHHHHHHHHHHHHHHHHHHHHHHHHT-

Radius of gyration: 20.39 Å; Cα contacts (8 Å, |Δi|>4): 35; chains: 1; bounding box: 63×38×42 Å